Protein AF-A0A8J3A6K4-F1 (afdb_monomer_lite)

pLDDT: mean 92.07, std 13.02, range [46.66, 98.81]

Radius of gyration: 17.55 Å; chains: 1; bounding box: 59×24×45 Å

Structure (mmCIF, N/CA/C/O backbone):
data_AF-A0A8J3A6K4-F1
#
_entry.id   AF-A0A8J3A6K4-F1
#
loop_
_atom_site.group_PDB
_atom_site.id
_atom_site.type_symbol
_atom_site.label_atom_id
_atom_site.label_alt_id
_atom_site.label_comp_id
_atom_site.label_asym_id
_atom_site.label_entity_id
_atom_site.label_seq_id
_atom_site.pdbx_PDB_ins_code
_atom_site.Cartn_x
_atom_site.Cartn_y
_atom_site.Cartn_z
_atom_site.occupancy
_atom_site.B_iso_or_equiv
_atom_site.auth_seq_id
_atom_site.auth_comp_id
_atom_site.auth_asym_id
_atom_site.auth_atom_id
_atom_site.pdbx_PDB_model_num
ATOM 1 N N . MET A 1 1 ? -44.624 -10.733 21.562 1.00 54.31 1 MET A N 1
ATOM 2 C CA . MET A 1 1 ? -43.290 -11.358 21.443 1.00 54.31 1 MET A CA 1
ATOM 3 C C . MET A 1 1 ? -42.517 -10.614 20.367 1.00 54.31 1 MET A C 1
ATOM 5 O O . MET A 1 1 ? -42.714 -10.874 19.190 1.00 54.31 1 MET A O 1
ATOM 9 N N . THR A 1 2 ? -41.733 -9.612 20.751 1.00 56.34 2 THR A N 1
ATOM 10 C CA . THR A 1 2 ? -40.865 -8.846 19.847 1.00 56.34 2 THR A CA 1
ATOM 11 C C . THR A 1 2 ? -39.509 -9.538 19.796 1.00 56.34 2 THR A C 1
ATOM 13 O O . THR A 1 2 ? -38.803 -9.592 20.798 1.00 56.34 2 THR A O 1
ATOM 16 N N . ALA A 1 3 ? -39.175 -10.126 18.647 1.00 47.31 3 ALA A N 1
ATOM 17 C CA . ALA A 1 3 ? -37.874 -10.736 18.416 1.00 47.31 3 ALA A CA 1
ATOM 18 C C . ALA A 1 3 ? -36.804 -9.636 18.353 1.00 47.31 3 ALA A C 1
ATOM 20 O O . ALA A 1 3 ? -36.775 -8.828 17.426 1.00 47.31 3 ALA A O 1
ATOM 21 N N . THR A 1 4 ? -35.939 -9.589 19.360 1.00 53.12 4 THR A N 1
ATOM 22 C CA . THR A 1 4 ? -34.727 -8.772 19.376 1.00 53.12 4 THR A CA 1
ATOM 23 C C . THR A 1 4 ? -33.753 -9.349 18.351 1.00 53.12 4 THR A C 1
ATOM 25 O O . THR A 1 4 ? -33.130 -10.381 18.588 1.00 53.12 4 THR A O 1
ATOM 28 N N . ALA A 1 5 ? -33.641 -8.709 17.187 1.00 54.50 5 ALA A N 1
ATOM 29 C CA . ALA A 1 5 ? -32.621 -9.042 16.202 1.00 54.50 5 ALA A CA 1
ATOM 30 C C . ALA A 1 5 ? -31.237 -8.713 16.784 1.00 54.50 5 ALA A C 1
ATOM 32 O O . ALA A 1 5 ? -30.857 -7.551 16.921 1.00 54.50 5 ALA A O 1
ATOM 33 N N . THR A 1 6 ? -30.486 -9.743 17.157 1.00 51.28 6 THR A N 1
ATOM 34 C CA . THR A 1 6 ? -29.086 -9.650 17.565 1.00 51.28 6 THR A CA 1
ATOM 35 C C . THR A 1 6 ? -28.224 -9.368 16.336 1.00 51.28 6 THR A C 1
ATOM 37 O O . THR A 1 6 ? -27.793 -10.276 15.630 1.00 51.28 6 THR A O 1
ATOM 40 N N . SER A 1 7 ? -27.955 -8.092 16.054 1.00 53.19 7 SER A N 1
ATOM 41 C CA . SER A 1 7 ? -26.902 -7.710 15.109 1.00 53.19 7 SER A CA 1
ATOM 42 C C . SER A 1 7 ? -25.567 -8.243 15.632 1.00 53.19 7 SER A C 1
ATOM 44 O O . SER A 1 7 ? -25.134 -7.827 16.706 1.00 53.19 7 SER A O 1
ATOM 46 N N . THR A 1 8 ? -24.933 -9.180 14.923 1.00 56.41 8 THR A N 1
ATOM 47 C CA . THR A 1 8 ? -23.683 -9.818 15.359 1.00 56.41 8 THR A CA 1
ATOM 48 C C . THR A 1 8 ? -22.586 -8.753 15.510 1.00 56.41 8 THR A C 1
ATOM 50 O O . THR A 1 8 ? -22.145 -8.207 14.496 1.00 56.41 8 THR A O 1
ATOM 53 N N . PRO A 1 9 ? -22.104 -8.444 16.728 1.00 56.31 9 PRO A N 1
ATOM 54 C CA . PRO A 1 9 ? -21.207 -7.307 16.953 1.00 56.31 9 PRO A CA 1
ATOM 55 C C . PRO A 1 9 ? -19.799 -7.430 16.335 1.00 56.31 9 PRO A C 1
ATOM 57 O O . PRO A 1 9 ? -18.999 -6.526 16.510 1.00 56.31 9 PRO A O 1
ATOM 60 N N . GLY A 1 10 ? -19.469 -8.509 15.608 1.00 73.62 10 GLY A N 1
ATOM 61 C CA . GLY A 1 10 ? -18.098 -8.814 15.159 1.00 73.62 10 GLY A CA 1
ATOM 62 C C . GLY A 1 10 ? -17.811 -8.680 13.656 1.00 73.62 10 GLY A C 1
ATOM 63 O O . GLY A 1 10 ? -16.690 -8.956 13.225 1.00 73.62 10 GLY A O 1
ATOM 64 N N . GLY A 1 11 ? -18.789 -8.291 12.831 1.00 86.50 11 GLY A N 1
ATOM 65 C CA . GLY A 1 11 ? -18.607 -8.238 11.371 1.00 86.50 11 GLY A CA 1
ATOM 66 C C . GLY A 1 11 ? -17.609 -7.165 10.925 1.00 86.50 11 GLY A C 1
ATOM 67 O O . GLY A 1 11 ? -16.690 -7.447 10.156 1.00 86.50 11 GLY A O 1
ATOM 68 N N . LEU A 1 12 ? -17.747 -5.948 11.461 1.00 88.62 12 LEU A N 1
ATOM 69 C CA . LEU A 1 12 ? -16.870 -4.815 11.147 1.00 88.62 12 LEU A CA 1
ATOM 70 C C . LEU A 1 12 ? -15.421 -5.071 11.581 1.00 88.62 12 LEU A C 1
ATOM 72 O O . LEU A 1 12 ? -14.489 -4.751 10.851 1.00 88.62 12 LEU A O 1
ATOM 76 N N . ASP A 1 13 ? -15.231 -5.681 12.747 1.00 89.50 13 ASP A N 1
ATOM 77 C CA . ASP A 1 13 ? -13.901 -5.978 13.282 1.00 89.50 13 ASP A CA 1
ATOM 78 C C . ASP A 1 13 ? -13.201 -7.078 12.500 1.00 89.50 13 ASP A C 1
ATOM 80 O O . ASP A 1 13 ? -12.006 -6.988 12.220 1.00 89.50 13 ASP A O 1
ATOM 84 N N . THR A 1 14 ? -13.963 -8.092 12.090 1.00 90.75 14 THR A N 1
ATOM 85 C CA . THR A 1 14 ? -13.470 -9.131 11.188 1.00 90.75 14 THR A CA 1
ATOM 86 C C . THR A 1 14 ? -13.059 -8.519 9.852 1.00 90.75 14 THR A C 1
ATOM 88 O O . THR A 1 14 ? -11.942 -8.756 9.396 1.00 90.75 14 THR A O 1
ATOM 91 N N . ALA A 1 15 ? -13.912 -7.675 9.261 1.00 92.31 15 ALA A N 1
ATOM 92 C CA . ALA A 1 15 ? -13.613 -6.985 8.009 1.00 92.31 15 ALA A CA 1
ATOM 93 C C . ALA A 1 15 ? -12.357 -6.109 8.124 1.00 92.31 15 ALA A C 1
ATOM 95 O O . ALA A 1 15 ? -11.473 -6.190 7.275 1.00 92.31 15 ALA A O 1
ATOM 96 N N . LEU A 1 16 ? -12.236 -5.327 9.201 1.00 92.56 16 LEU A N 1
ATOM 97 C CA . LEU A 1 16 ? -11.075 -4.480 9.461 1.00 92.56 16 LEU A CA 1
ATOM 98 C C . LEU A 1 16 ? -9.791 -5.301 9.628 1.00 92.56 16 LEU A C 1
ATOM 100 O O . LEU A 1 16 ? -8.758 -4.933 9.074 1.00 92.56 16 LEU A O 1
ATOM 104 N N . ARG A 1 17 ? -9.855 -6.423 10.355 1.00 92.00 17 ARG A N 1
ATOM 105 C CA . ARG A 1 17 ? -8.708 -7.315 10.575 1.00 92.00 17 ARG A CA 1
ATOM 106 C C . ARG A 1 17 ? -8.271 -8.020 9.297 1.00 92.00 17 ARG A C 1
ATOM 108 O O . ARG A 1 17 ? -7.079 -8.198 9.080 1.00 92.00 17 ARG A O 1
ATOM 115 N N . VAL A 1 18 ? -9.215 -8.438 8.460 1.00 94.38 18 VAL A N 1
ATOM 116 C CA . VAL A 1 18 ? -8.899 -9.037 7.159 1.00 94.38 18 VAL A CA 1
ATOM 117 C C . VAL A 1 18 ? -8.283 -7.980 6.245 1.00 94.38 18 VAL A C 1
ATOM 119 O O . VAL A 1 18 ? -7.182 -8.184 5.740 1.00 94.38 18 VAL A O 1
ATOM 122 N N . ALA A 1 19 ? -8.935 -6.824 6.094 1.00 94.06 19 ALA A N 1
ATOM 123 C CA . ALA A 1 19 ? -8.452 -5.738 5.244 1.00 94.06 19 ALA A CA 1
ATOM 124 C C . ALA A 1 19 ? -7.041 -5.276 5.635 1.00 94.06 19 ALA A C 1
ATOM 126 O O . ALA A 1 19 ? -6.201 -5.078 4.758 1.00 94.06 19 ALA A O 1
ATOM 127 N N . SER A 1 20 ? -6.753 -5.177 6.938 1.00 94.69 20 SER A N 1
ATOM 128 C CA . SER A 1 20 ? -5.452 -4.714 7.421 1.00 94.69 20 SER A CA 1
ATOM 129 C C . SER A 1 20 ? -4.290 -5.640 7.068 1.00 94.69 20 SER A C 1
ATOM 131 O O . SER A 1 20 ? -3.178 -5.152 6.896 1.00 94.69 20 SER A O 1
ATOM 133 N N . TRP A 1 21 ? -4.532 -6.944 6.898 1.00 97.75 21 TRP A N 1
ATOM 134 C CA . TRP A 1 21 ? -3.516 -7.896 6.441 1.00 97.75 21 TRP A CA 1
ATOM 135 C C . TRP A 1 21 ? -3.458 -8.049 4.921 1.00 97.75 21 TRP A C 1
ATOM 137 O O . TRP A 1 21 ? -2.394 -8.357 4.386 1.00 97.75 21 TRP A O 1
ATOM 147 N N . LEU A 1 22 ? -4.553 -7.792 4.201 1.00 98.25 22 LEU A N 1
ATOM 148 C CA . LEU A 1 22 ? -4.551 -7.873 2.738 1.00 98.25 22 LEU A CA 1
ATOM 149 C C . LEU A 1 22 ? -3.647 -6.818 2.087 1.00 98.25 22 LEU A C 1
ATOM 151 O O . LEU A 1 22 ? -2.997 -7.120 1.090 1.00 98.25 22 LEU A O 1
ATOM 155 N N . VAL A 1 23 ? -3.554 -5.611 2.653 1.00 98.38 23 VAL A N 1
ATOM 156 C CA . VAL A 1 23 ? -2.676 -4.550 2.127 1.00 98.38 23 VAL A CA 1
ATOM 157 C C . VAL A 1 23 ? -1.187 -4.942 2.152 1.00 98.38 23 VAL A C 1
ATOM 159 O O . VAL A 1 23 ? -0.586 -4.966 1.076 1.00 98.38 23 VAL A O 1
ATOM 162 N N . PRO A 1 24 ? -0.561 -5.292 3.298 1.00 98.56 24 PRO A N 1
ATOM 163 C CA . PRO A 1 24 ? 0.853 -5.676 3.320 1.00 98.56 24 PRO A CA 1
ATOM 164 C C . PRO A 1 24 ? 1.136 -6.933 2.488 1.00 98.56 24 PRO A C 1
ATOM 166 O O . PRO A 1 24 ? 2.163 -7.000 1.813 1.00 98.56 24 PRO A O 1
ATOM 169 N N . LEU A 1 25 ? 0.220 -7.909 2.478 1.00 98.69 25 LEU A N 1
ATOM 170 C CA . LEU A 1 25 ? 0.357 -9.102 1.636 1.00 98.69 25 LEU A CA 1
ATOM 171 C C . LEU A 1 25 ? 0.317 -8.757 0.144 1.00 98.69 25 LEU A C 1
ATOM 173 O O . LEU A 1 25 ? 1.103 -9.298 -0.630 1.00 98.69 25 LEU A O 1
ATOM 177 N N . GLY A 1 26 ? -0.549 -7.829 -0.260 1.00 98.62 26 GLY A N 1
ATOM 178 C CA . GLY A 1 26 ? -0.602 -7.336 -1.631 1.00 98.62 26 GLY A CA 1
ATOM 179 C C . GLY A 1 26 ? 0.670 -6.591 -2.044 1.00 98.62 26 GLY A C 1
ATOM 180 O O . GLY A 1 26 ? 1.184 -6.831 -3.135 1.00 98.62 26 GLY A O 1
ATOM 181 N N .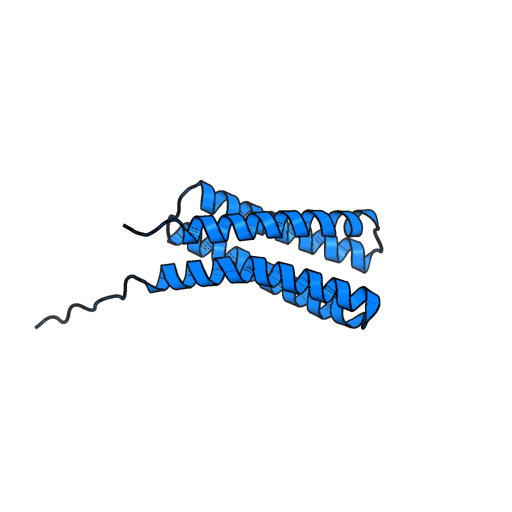 ILE A 1 27 ? 1.239 -5.761 -1.160 1.00 98.69 27 ILE A N 1
ATOM 182 C CA . ILE A 1 27 ? 2.530 -5.092 -1.407 1.00 98.69 27 ILE A CA 1
ATOM 183 C C . ILE A 1 27 ? 3.656 -6.126 -1.566 1.00 98.69 27 ILE A C 1
ATOM 185 O O . ILE A 1 27 ? 4.482 -6.011 -2.472 1.00 98.69 27 ILE A O 1
ATOM 189 N N . LEU A 1 28 ? 3.681 -7.165 -0.725 1.00 98.50 28 LEU A N 1
ATOM 190 C CA . LEU A 1 28 ? 4.665 -8.243 -0.832 1.00 98.50 28 LEU A CA 1
ATOM 191 C C . LEU A 1 28 ? 4.522 -9.014 -2.152 1.00 98.50 28 LEU A C 1
ATOM 193 O O . LEU A 1 28 ? 5.519 -9.281 -2.824 1.00 98.50 28 LEU A O 1
ATOM 197 N N . LEU A 1 29 ? 3.286 -9.323 -2.554 1.00 98.62 29 LEU A N 1
ATOM 198 C CA . LEU A 1 29 ? 3.000 -9.957 -3.839 1.00 98.62 29 LEU A CA 1
ATOM 199 C C . LEU A 1 29 ? 3.489 -9.091 -5.006 1.00 98.62 29 LEU A C 1
ATOM 201 O O . LEU A 1 29 ? 4.116 -9.606 -5.926 1.00 98.62 29 LEU A O 1
ATOM 205 N N . GLN A 1 30 ? 3.274 -7.774 -4.957 1.00 98.31 30 GLN A N 1
ATOM 206 C CA . GLN A 1 30 ? 3.807 -6.855 -5.964 1.00 98.31 30 GLN A CA 1
ATOM 207 C C . GLN A 1 30 ? 5.334 -6.909 -6.049 1.00 98.31 30 GLN A C 1
ATOM 209 O O . GLN A 1 30 ? 5.866 -6.930 -7.159 1.00 98.31 30 GLN A O 1
ATOM 214 N N . ALA A 1 31 ? 6.039 -6.943 -4.916 1.00 97.88 31 ALA A N 1
ATOM 215 C CA . ALA A 1 31 ? 7.497 -7.050 -4.902 1.00 97.88 31 ALA A CA 1
ATOM 216 C C . ALA A 1 31 ? 7.975 -8.370 -5.532 1.00 97.88 31 ALA A C 1
ATOM 218 O O . ALA A 1 31 ? 8.899 -8.362 -6.345 1.00 97.88 31 ALA A O 1
ATOM 219 N N . ALA A 1 32 ? 7.304 -9.486 -5.225 1.00 98.31 32 ALA A N 1
ATOM 220 C CA . ALA A 1 32 ? 7.592 -10.781 -5.837 1.00 98.31 32 ALA A CA 1
ATOM 221 C C . ALA A 1 32 ? 7.353 -10.765 -7.356 1.00 98.31 32 ALA A C 1
ATOM 223 O O . ALA A 1 32 ? 8.221 -11.196 -8.112 1.00 98.31 32 ALA A O 1
ATOM 224 N N . LEU A 1 33 ? 6.224 -10.209 -7.809 1.00 98.31 33 LEU A N 1
ATOM 225 C CA . LEU A 1 33 ? 5.898 -10.077 -9.232 1.00 98.31 33 LEU A CA 1
ATOM 226 C C . LEU A 1 33 ? 6.902 -9.193 -9.974 1.00 98.31 33 LEU A C 1
ATOM 228 O O . LEU A 1 33 ? 7.310 -9.545 -11.072 1.00 98.31 33 LEU A O 1
ATOM 232 N N . ALA A 1 34 ? 7.333 -8.077 -9.380 1.00 96.50 34 ALA A N 1
ATOM 233 C CA . ALA A 1 34 ? 8.353 -7.216 -9.976 1.00 96.50 34 ALA A CA 1
ATOM 234 C C . ALA A 1 34 ? 9.703 -7.937 -10.087 1.00 96.50 34 ALA A C 1
ATOM 236 O O . ALA A 1 34 ? 10.347 -7.873 -11.130 1.00 96.50 34 ALA A O 1
ATOM 237 N N . GLY A 1 35 ? 10.110 -8.667 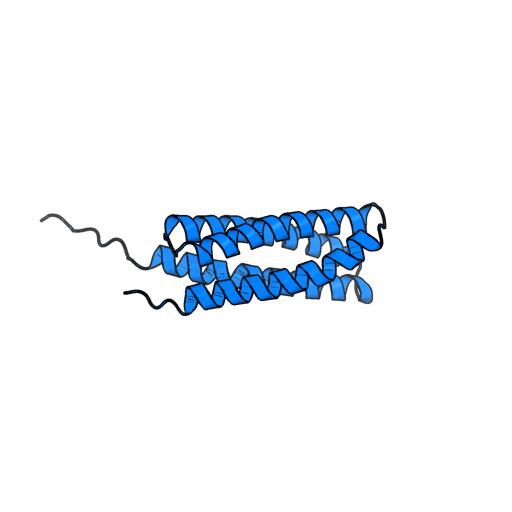-9.042 1.00 96.56 35 GLY A N 1
ATOM 238 C CA . GLY A 1 35 ? 11.312 -9.499 -9.082 1.00 96.56 35 GLY A CA 1
ATOM 239 C C . GLY A 1 35 ? 11.235 -10.556 -10.184 1.00 96.56 35 GLY A C 1
ATOM 240 O O . GLY A 1 35 ? 12.141 -10.664 -11.001 1.00 96.56 35 GLY A O 1
ATOM 241 N N . GLN A 1 36 ? 10.123 -11.286 -10.273 1.00 97.94 36 GLN A N 1
ATOM 242 C CA . GLN A 1 36 ? 9.908 -12.259 -11.346 1.00 97.94 36 GLN A CA 1
ATOM 243 C C . GLN A 1 36 ? 9.867 -11.603 -12.730 1.00 97.94 36 GLN A C 1
ATOM 245 O O . GLN A 1 36 ? 10.406 -12.167 -13.678 1.00 97.94 36 GLN A O 1
ATOM 250 N N . ALA A 1 37 ? 9.299 -10.403 -12.858 1.00 95.75 37 ALA A N 1
ATOM 251 C CA . ALA A 1 37 ? 9.236 -9.693 -14.130 1.00 95.75 37 ALA A CA 1
ATOM 252 C C . ALA A 1 37 ? 10.618 -9.325 -14.687 1.00 95.75 37 ALA A C 1
ATOM 254 O O . ALA A 1 37 ? 10.808 -9.279 -15.899 1.00 95.75 37 ALA A O 1
ATOM 255 N N . LEU A 1 38 ? 11.591 -9.089 -13.803 1.00 94.50 38 LEU A N 1
ATOM 256 C CA . LEU A 1 38 ? 12.964 -8.761 -14.184 1.00 94.50 38 LEU A CA 1
ATOM 257 C C . LEU A 1 38 ? 13.761 -9.968 -14.694 1.00 94.50 38 LEU A C 1
ATOM 259 O O . LEU A 1 38 ? 14.668 -9.785 -15.501 1.00 94.50 38 LEU A O 1
ATOM 263 N N . PHE A 1 39 ? 13.456 -11.178 -14.216 1.00 96.62 39 PHE A N 1
ATOM 264 C CA . PHE A 1 39 ? 14.304 -12.357 -14.445 1.00 96.62 39 PHE A CA 1
ATOM 265 C C . PHE A 1 39 ? 13.613 -13.519 -15.166 1.00 96.62 39 PHE A C 1
ATOM 267 O O . PHE A 1 39 ? 14.301 -14.417 -15.643 1.00 96.62 39 PHE A O 1
ATOM 274 N N . VAL A 1 40 ? 12.280 -13.534 -15.226 1.00 96.56 40 VAL A N 1
ATOM 275 C CA . VAL A 1 40 ? 11.493 -14.655 -15.759 1.00 96.56 40 VAL A CA 1
ATOM 276 C C . VAL A 1 40 ? 10.639 -14.210 -16.942 1.00 96.56 40 VAL A C 1
ATOM 278 O O . VAL A 1 40 ? 10.836 -14.705 -18.047 1.00 96.56 40 VAL A O 1
ATOM 281 N N . ASP A 1 41 ? 9.708 -13.278 -16.727 1.00 95.25 41 ASP A N 1
ATOM 282 C CA . ASP A 1 41 ? 8.772 -12.824 -17.763 1.00 95.25 41 ASP A CA 1
ATOM 283 C C . ASP A 1 41 ? 8.383 -11.353 -17.570 1.00 95.25 41 ASP A C 1
ATOM 285 O O . ASP A 1 41 ? 7.628 -11.009 -16.660 1.00 95.25 41 ASP A O 1
ATOM 289 N N . GLY A 1 42 ? 8.835 -10.487 -18.481 1.00 93.44 42 GLY A N 1
ATOM 290 C CA . GLY A 1 42 ? 8.526 -9.056 -18.462 1.00 93.44 42 GLY A CA 1
ATOM 291 C C . GLY A 1 42 ? 7.026 -8.731 -18.509 1.00 93.44 42 GLY A C 1
ATOM 292 O O . GLY A 1 42 ? 6.623 -7.666 -18.035 1.00 93.44 42 GLY A O 1
ATOM 293 N N . GLY A 1 43 ? 6.176 -9.643 -18.998 1.00 93.56 43 GLY A N 1
ATOM 294 C CA . GLY A 1 43 ? 4.717 -9.501 -18.970 1.00 93.56 43 GLY A CA 1
ATOM 295 C C . GLY A 1 43 ? 4.139 -9.376 -17.554 1.00 93.56 43 GLY A C 1
ATOM 296 O O . GLY A 1 43 ? 3.101 -8.734 -17.355 1.00 93.56 43 GLY A O 1
ATOM 297 N N . LEU A 1 44 ? 4.846 -9.886 -16.539 1.00 96.62 44 LEU A N 1
ATOM 298 C CA . LEU A 1 44 ? 4.442 -9.801 -15.134 1.00 96.62 44 LEU A CA 1
ATOM 299 C C . LEU A 1 44 ? 4.434 -8.365 -14.588 1.00 96.62 44 LEU A C 1
ATOM 301 O O . LEU A 1 44 ? 3.758 -8.115 -13.589 1.00 96.62 44 LEU A O 1
ATOM 305 N N . PHE A 1 45 ? 5.077 -7.394 -15.253 1.00 95.19 45 PHE A N 1
ATOM 306 C CA . PHE A 1 45 ? 4.928 -5.975 -14.899 1.00 95.19 45 PHE A CA 1
ATOM 307 C C . PHE A 1 45 ? 3.485 -5.478 -15.058 1.00 95.19 45 PHE A C 1
ATOM 309 O O . PHE A 1 45 ? 3.025 -4.660 -14.257 1.00 95.19 45 PHE A O 1
ATOM 316 N N . GLY A 1 46 ? 2.744 -6.002 -16.040 1.00 95.56 46 GLY A N 1
ATOM 317 C CA . GLY A 1 46 ? 1.324 -5.692 -16.209 1.00 95.56 46 GLY A CA 1
ATOM 318 C C . GLY A 1 46 ? 0.492 -6.185 -15.024 1.00 95.56 46 GLY A C 1
ATOM 319 O O . GLY A 1 46 ? -0.298 -5.426 -14.458 1.00 95.56 46 GLY A O 1
ATOM 320 N N . LEU A 1 47 ? 0.726 -7.429 -14.590 1.00 97.62 47 LEU A N 1
ATOM 321 C CA . LEU A 1 47 ? 0.061 -8.003 -13.419 1.00 97.62 47 LEU A CA 1
ATOM 322 C C . LEU A 1 47 ? 0.463 -7.279 -12.126 1.00 97.62 47 LEU A C 1
ATOM 324 O O . LEU A 1 47 ? -0.409 -6.939 -11.331 1.00 97.62 47 LEU A O 1
ATOM 328 N N . HIS A 1 48 ? 1.752 -6.976 -11.943 1.00 97.69 48 HIS A N 1
ATOM 329 C CA . HIS A 1 48 ? 2.256 -6.151 -10.841 1.00 97.69 48 HIS A CA 1
ATOM 330 C C . HIS A 1 48 ? 1.500 -4.815 -10.751 1.00 97.69 48 HIS A C 1
ATOM 332 O O . HIS A 1 48 ? 1.028 -4.440 -9.676 1.00 97.69 48 HIS A O 1
ATOM 338 N N . GLY A 1 49 ? 1.333 -4.123 -11.884 1.00 97.00 49 GLY A N 1
ATOM 339 C CA . GLY A 1 49 ? 0.574 -2.877 -11.960 1.00 97.00 49 GLY A CA 1
ATOM 340 C C . GLY A 1 49 ? -0.898 -3.063 -11.586 1.00 97.00 49 GLY A C 1
ATOM 341 O O . GLY A 1 49 ? -1.424 -2.298 -10.777 1.00 97.00 49 GLY A O 1
ATOM 342 N N . GLY A 1 50 ? -1.559 -4.097 -12.118 1.00 97.81 50 GLY A N 1
ATOM 343 C CA . GLY A 1 50 ? -2.953 -4.422 -11.795 1.00 97.81 50 GLY A CA 1
ATOM 344 C C . GLY A 1 50 ? -3.172 -4.707 -10.305 1.00 97.81 50 GLY A C 1
ATOM 345 O O . GLY A 1 50 ? -4.061 -4.117 -9.687 1.00 97.81 50 GLY A O 1
ATOM 346 N N . VAL A 1 51 ? -2.309 -5.532 -9.701 1.00 98.25 51 VAL A N 1
ATOM 347 C CA . VAL A 1 51 ? -2.320 -5.797 -8.252 1.00 98.25 51 VAL A CA 1
ATOM 348 C C . VAL A 1 51 ? -2.119 -4.498 -7.468 1.00 98.25 51 VAL A C 1
ATOM 350 O O . VAL A 1 51 ? -2.845 -4.265 -6.507 1.00 98.25 51 VAL A O 1
ATOM 353 N N . GLY A 1 52 ? -1.227 -3.608 -7.915 1.00 98.12 52 GLY A N 1
ATOM 354 C CA . GLY A 1 52 ? -1.014 -2.297 -7.292 1.00 98.12 52 GLY A CA 1
ATOM 355 C C . GLY A 1 52 ? -2.268 -1.428 -7.188 1.00 98.12 52 GLY A C 1
ATOM 356 O O . GLY A 1 52 ? -2.519 -0.838 -6.137 1.00 98.12 52 GLY A O 1
ATOM 357 N N . HIS A 1 53 ? -3.110 -1.404 -8.225 1.00 98.44 53 HIS A N 1
ATOM 358 C CA . HIS A 1 53 ? -4.385 -0.676 -8.172 1.00 98.44 53 HIS A CA 1
ATOM 359 C C . HIS A 1 53 ? -5.365 -1.339 -7.198 1.00 98.44 53 HIS A C 1
ATOM 361 O O . HIS A 1 53 ? -6.064 -0.646 -6.457 1.00 98.44 53 HIS A O 1
ATOM 367 N N . GLY A 1 54 ? -5.380 -2.675 -7.152 1.00 98.44 54 GLY A N 1
ATOM 368 C CA . GLY A 1 54 ? -6.159 -3.431 -6.172 1.00 98.44 54 GLY A CA 1
ATOM 369 C C . GLY A 1 54 ? -5.742 -3.120 -4.733 1.00 98.44 54 GLY A C 1
ATOM 370 O O . GLY A 1 54 ? -6.594 -2.848 -3.891 1.00 98.44 54 GLY A O 1
ATOM 371 N N . VAL A 1 55 ? -4.436 -3.079 -4.457 1.00 98.62 55 VAL A N 1
ATOM 372 C CA . VAL A 1 55 ? -3.881 -2.738 -3.138 1.00 98.62 55 VAL A CA 1
ATOM 373 C C . VAL A 1 55 ? -4.213 -1.303 -2.739 1.00 98.62 55 VAL A C 1
ATOM 375 O O . VAL A 1 55 ? -4.605 -1.071 -1.596 1.00 98.62 55 VAL A O 1
ATOM 378 N N . LEU A 1 56 ? -4.134 -0.346 -3.669 1.00 98.69 56 LEU A N 1
ATOM 379 C CA . LEU A 1 56 ? -4.587 1.024 -3.423 1.00 98.69 56 LEU A CA 1
ATOM 380 C C . LEU A 1 56 ? -6.078 1.062 -3.051 1.00 98.69 56 LEU A C 1
ATOM 382 O O . LEU A 1 56 ? -6.448 1.691 -2.060 1.00 98.69 56 LEU A O 1
ATOM 386 N N . GLY A 1 57 ? -6.929 0.348 -3.794 1.00 98.56 57 GLY A N 1
ATOM 387 C CA . GLY A 1 57 ? -8.354 0.228 -3.479 1.00 98.56 57 GLY A CA 1
ATOM 388 C C . GLY A 1 57 ? -8.603 -0.374 -2.092 1.00 98.56 57 GLY A C 1
ATOM 389 O O . GLY A 1 57 ? -9.385 0.168 -1.310 1.00 98.56 57 GLY A O 1
ATOM 390 N N . LEU A 1 58 ? -7.885 -1.445 -1.743 1.00 98.38 58 LEU A N 1
ATOM 391 C CA . LEU A 1 58 ? -7.948 -2.067 -0.417 1.00 98.38 58 LEU A CA 1
ATOM 392 C C . LEU A 1 58 ? -7.513 -1.109 0.697 1.00 98.38 58 LEU A C 1
ATOM 394 O O . LEU A 1 58 ? -8.161 -1.070 1.740 1.00 98.38 58 LEU A O 1
ATOM 398 N N . ALA A 1 59 ? -6.473 -0.302 0.480 1.00 98.50 59 ALA A N 1
ATOM 399 C CA . ALA A 1 59 ? -6.029 0.695 1.450 1.00 98.50 59 ALA A CA 1
ATOM 400 C C . ALA A 1 59 ? -7.074 1.802 1.671 1.00 98.50 59 ALA A C 1
ATOM 402 O O . ALA A 1 59 ? -7.290 2.220 2.810 1.00 98.50 59 ALA A O 1
ATOM 403 N N . VAL A 1 60 ? -7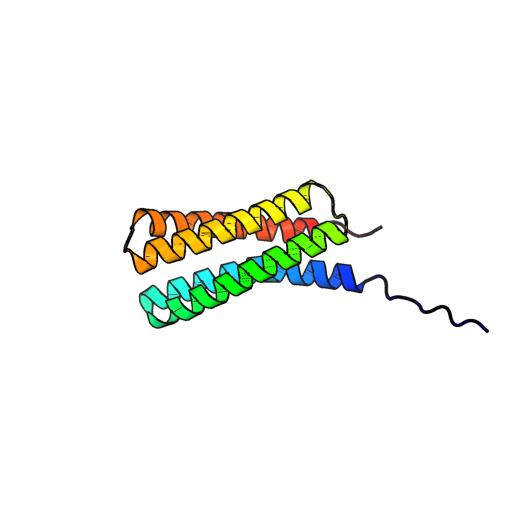.776 2.234 0.616 1.00 98.69 60 VAL A N 1
ATOM 404 C CA . VAL A 1 60 ? -8.901 3.180 0.731 1.00 98.69 60 VAL A CA 1
ATOM 405 C C . VAL A 1 60 ? -10.041 2.568 1.546 1.00 98.69 60 VAL A C 1
ATOM 407 O O . VAL A 1 60 ? -10.549 3.207 2.470 1.00 98.69 60 VAL A O 1
ATOM 410 N N . VAL A 1 61 ? -10.406 1.314 1.264 1.00 98.12 61 VAL A N 1
ATOM 411 C CA . VAL A 1 61 ? -11.421 0.588 2.043 1.00 98.12 61 VAL A CA 1
ATOM 412 C C . VAL A 1 61 ? -10.989 0.460 3.504 1.00 98.12 61 VAL A C 1
ATOM 414 O O . VAL A 1 61 ? -11.770 0.776 4.400 1.00 98.12 61 VAL A O 1
ATOM 417 N N . GLN A 1 62 ? -9.740 0.073 3.768 1.00 97.62 62 GLN A N 1
ATOM 418 C CA . GLN A 1 62 ? -9.192 -0.024 5.120 1.00 97.62 62 GLN A CA 1
ATOM 419 C C . GLN A 1 62 ? -9.259 1.319 5.859 1.00 97.62 62 GLN A C 1
ATOM 421 O O . GLN A 1 62 ? -9.682 1.345 7.013 1.00 97.62 62 GLN A O 1
ATOM 426 N N . ALA A 1 63 ? -8.898 2.433 5.216 1.00 97.94 63 ALA A N 1
ATOM 427 C CA . ALA A 1 63 ? -9.012 3.764 5.810 1.00 97.94 63 ALA A CA 1
ATOM 428 C C . ALA A 1 63 ? -10.470 4.112 6.162 1.00 97.94 63 ALA A C 1
ATOM 430 O O . ALA A 1 63 ? -10.738 4.608 7.259 1.00 97.94 63 ALA A O 1
ATOM 431 N N . GLY A 1 64 ? -11.418 3.771 5.283 1.00 97.75 64 GLY A N 1
ATOM 432 C CA . GLY A 1 64 ? -12.851 3.899 5.549 1.00 97.75 64 GLY A CA 1
ATOM 433 C C . GLY A 1 64 ? -13.307 3.068 6.752 1.00 97.75 64 GLY A C 1
ATOM 434 O O . GLY A 1 64 ? -13.991 3.583 7.634 1.00 97.75 64 GLY A O 1
ATOM 435 N N . LEU A 1 65 ? -12.872 1.808 6.847 1.00 95.94 65 LEU A N 1
ATOM 436 C CA . LEU A 1 65 ? -13.188 0.933 7.982 1.00 95.94 65 LEU A CA 1
ATOM 437 C C . LEU A 1 65 ? -12.598 1.465 9.296 1.00 95.94 65 LEU A C 1
ATOM 439 O O . LEU A 1 65 ? -13.284 1.467 10.316 1.00 95.94 65 LEU A O 1
ATOM 443 N N . VAL A 1 66 ? -11.359 1.965 9.278 1.00 95.94 66 VAL A N 1
ATOM 444 C CA . VAL A 1 66 ? -10.709 2.600 10.438 1.00 95.94 66 VAL A CA 1
ATOM 445 C C . VAL A 1 66 ? -11.496 3.824 10.917 1.00 95.94 66 VAL A C 1
ATOM 447 O O . VAL A 1 66 ? -11.683 3.997 12.127 1.00 95.94 66 VAL A O 1
ATOM 450 N N . LEU A 1 67 ? -11.984 4.646 9.983 1.00 96.62 67 LEU A N 1
ATOM 451 C CA . LEU A 1 67 ? -12.804 5.822 10.270 1.00 96.62 67 LEU A CA 1
ATOM 452 C C . LEU A 1 67 ? -14.162 5.433 10.871 1.00 96.62 67 LEU A C 1
ATOM 454 O O . LEU A 1 67 ? -14.519 5.929 11.940 1.00 96.62 67 LEU A O 1
ATOM 458 N N . VAL A 1 68 ? -14.891 4.514 10.228 1.00 95.94 68 VAL A N 1
ATOM 459 C CA . VAL A 1 68 ? -16.207 4.035 10.690 1.00 95.94 68 VAL A CA 1
ATOM 460 C C . VAL A 1 68 ? -16.097 3.372 12.062 1.00 95.94 68 VAL A C 1
ATOM 462 O O . VAL A 1 68 ? -16.908 3.644 12.946 1.00 95.94 68 VAL A O 1
ATOM 465 N N . ARG A 1 69 ? -15.056 2.559 12.283 1.00 92.44 69 ARG A N 1
ATOM 466 C CA . ARG A 1 69 ? -14.800 1.909 13.576 1.00 92.44 69 ARG A CA 1
ATOM 467 C C . ARG A 1 69 ? -14.354 2.887 14.667 1.00 92.44 69 ARG A C 1
ATOM 469 O O . ARG A 1 69 ? -14.368 2.518 15.842 1.00 92.44 69 ARG A O 1
ATOM 476 N N . ARG A 1 70 ? -13.958 4.111 14.295 1.00 92.69 70 ARG A N 1
ATOM 477 C CA . ARG A 1 70 ? -13.366 5.125 15.181 1.00 92.69 70 ARG A CA 1
ATOM 478 C C . ARG A 1 70 ? -12.153 4.583 15.943 1.00 92.69 70 ARG A C 1
ATOM 480 O O . ARG A 1 70 ? -12.017 4.796 17.143 1.00 92.69 70 ARG A O 1
ATOM 487 N N . ALA A 1 71 ? -11.245 3.891 15.248 1.00 89.06 71 ALA A N 1
ATOM 488 C CA . ALA A 1 71 ? -10.120 3.186 15.881 1.00 89.06 71 ALA A CA 1
ATOM 489 C C . ALA A 1 71 ? -9.063 4.110 16.540 1.00 89.06 71 ALA A C 1
ATOM 491 O O . ALA A 1 71 ? -8.130 3.623 17.182 1.00 89.06 71 ALA A O 1
ATOM 492 N N . GLY A 1 72 ? -9.209 5.433 16.411 1.00 93.31 72 GLY A N 1
ATOM 493 C CA . GLY A 1 72 ? -8.346 6.461 16.996 1.00 93.31 72 GLY A CA 1
ATOM 494 C C . GLY A 1 72 ? -7.551 7.241 15.947 1.00 93.31 72 GLY A C 1
ATOM 495 O O . GLY A 1 72 ? -7.429 6.820 14.797 1.00 93.31 72 GLY A O 1
ATOM 496 N N . ALA A 1 73 ? -6.985 8.379 16.358 1.00 96.12 73 ALA A N 1
ATOM 497 C CA . ALA A 1 73 ? -6.262 9.281 15.458 1.00 96.12 73 ALA A CA 1
ATOM 498 C C . ALA A 1 73 ? -5.011 8.636 14.839 1.00 96.12 73 ALA A C 1
ATOM 500 O O . ALA A 1 73 ? -4.757 8.820 13.655 1.00 96.12 73 ALA A O 1
ATOM 501 N N . LEU A 1 74 ? -4.259 7.841 15.611 1.00 96.31 74 LEU A N 1
ATOM 502 C CA . LEU A 1 74 ? -3.040 7.194 15.118 1.00 96.31 74 LEU A CA 1
ATOM 503 C C . LEU A 1 74 ? -3.323 6.145 14.018 1.00 96.31 74 LEU A C 1
ATOM 505 O O . LEU A 1 74 ? -2.744 6.283 12.942 1.00 96.31 74 LEU A O 1
ATOM 509 N N . PRO A 1 75 ? -4.215 5.143 14.203 1.00 96.31 75 PRO A N 1
ATOM 510 C CA . PRO A 1 75 ? -4.568 4.224 13.117 1.00 96.31 75 PRO A CA 1
ATOM 511 C C . PRO A 1 75 ? -5.120 4.927 11.876 1.00 96.31 75 PRO A C 1
ATOM 513 O O . PRO A 1 75 ? -4.785 4.540 10.760 1.00 96.31 75 PRO A O 1
ATOM 516 N N . LEU A 1 76 ? -5.941 5.967 12.065 1.00 97.62 76 LEU A N 1
ATOM 517 C CA . LEU A 1 76 ? -6.493 6.738 10.953 1.00 97.62 76 LEU A CA 1
ATOM 518 C C . LEU A 1 76 ? -5.395 7.492 10.197 1.00 97.62 76 LEU A C 1
ATOM 520 O O . LEU A 1 76 ? -5.344 7.418 8.974 1.00 97.62 76 LEU A O 1
ATOM 524 N N . GLY A 1 77 ? -4.488 8.157 10.915 1.00 98.12 77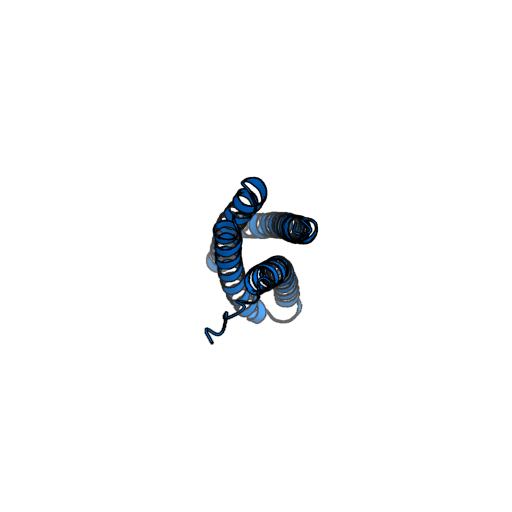 GLY A N 1
ATOM 525 C CA . GLY A 1 77 ? -3.341 8.842 10.325 1.00 98.12 77 GLY A CA 1
ATOM 526 C C . GLY A 1 77 ? -2.460 7.892 9.516 1.00 98.12 77 GLY A C 1
ATOM 527 O O . GLY A 1 77 ? -2.138 8.190 8.370 1.00 98.12 77 GLY A O 1
ATOM 528 N N . LEU A 1 78 ? -2.146 6.710 10.059 1.00 98.19 78 LEU A N 1
ATOM 529 C CA . LEU A 1 78 ? -1.391 5.681 9.337 1.00 98.19 78 LEU A CA 1
ATOM 530 C C . LEU A 1 78 ? -2.129 5.187 8.086 1.00 98.19 78 LEU A C 1
ATOM 532 O O . LEU A 1 78 ? -1.511 5.051 7.034 1.00 98.19 78 LEU A O 1
ATOM 536 N N . ALA A 1 79 ? -3.441 4.952 8.172 1.00 98.25 79 ALA A N 1
ATOM 537 C CA . ALA A 1 79 ? -4.237 4.522 7.025 1.00 98.25 79 ALA A CA 1
ATOM 538 C C . ALA A 1 79 ? -4.255 5.581 5.908 1.00 98.25 79 ALA A C 1
ATOM 540 O O . ALA A 1 79 ? -4.094 5.248 4.737 1.00 98.25 79 ALA A O 1
ATOM 541 N N . VAL A 1 80 ? -4.385 6.863 6.264 1.00 98.56 80 VAL A N 1
ATOM 542 C CA . VAL A 1 80 ? -4.335 7.979 5.306 1.00 98.56 80 VAL A CA 1
ATOM 543 C C . VAL A 1 80 ? -2.949 8.105 4.672 1.00 98.56 80 VAL A C 1
ATOM 545 O O . VAL A 1 80 ? -2.846 8.230 3.453 1.00 98.56 80 VAL A O 1
ATOM 548 N N . VAL A 1 81 ? -1.880 8.017 5.470 1.00 98.69 81 VAL A N 1
ATOM 549 C CA . VAL A 1 81 ? -0.498 8.033 4.964 1.00 98.69 81 VAL A CA 1
ATOM 550 C C . VAL A 1 81 ? -0.255 6.875 3.996 1.00 98.69 81 VAL A C 1
ATOM 552 O O . VAL A 1 81 ? 0.369 7.084 2.959 1.00 98.69 81 VAL A O 1
ATOM 555 N N . LEU A 1 82 ? -0.785 5.681 4.278 1.00 98.69 82 LEU A N 1
ATOM 556 C CA . LEU A 1 82 ? -0.699 4.541 3.363 1.00 98.69 82 LEU A CA 1
ATOM 557 C C . LEU A 1 82 ? -1.403 4.815 2.034 1.00 98.69 82 LEU A C 1
ATOM 559 O O . LEU A 1 82 ? -0.823 4.533 0.992 1.00 98.69 82 LEU A O 1
ATOM 563 N N . VAL A 1 83 ? -2.608 5.392 2.047 1.00 98.81 83 VAL A N 1
ATOM 564 C CA . VAL A 1 83 ? -3.323 5.753 0.810 1.00 98.81 83 VAL A CA 1
ATOM 565 C C . VAL A 1 83 ? -2.511 6.755 -0.011 1.00 98.81 83 VAL A C 1
ATOM 567 O O . VAL A 1 83 ? -2.263 6.518 -1.191 1.00 98.81 83 VAL A O 1
ATOM 570 N N . ILE A 1 84 ? -2.044 7.842 0.608 1.00 98.81 84 ILE A N 1
ATOM 571 C CA . ILE A 1 84 ? -1.236 8.868 -0.072 1.00 98.81 84 ILE A CA 1
ATOM 572 C C . ILE A 1 84 ? 0.054 8.255 -0.626 1.00 98.81 84 ILE A C 1
ATOM 574 O O . ILE A 1 84 ? 0.413 8.478 -1.782 1.00 98.81 84 ILE A O 1
ATOM 578 N N . GLY A 1 85 ? 0.731 7.442 0.181 1.00 98.75 85 GLY A N 1
ATOM 579 C CA . GLY A 1 85 ? 1.945 6.751 -0.217 1.00 98.75 85 GLY A CA 1
ATOM 580 C C . GLY A 1 85 ? 1.721 5.790 -1.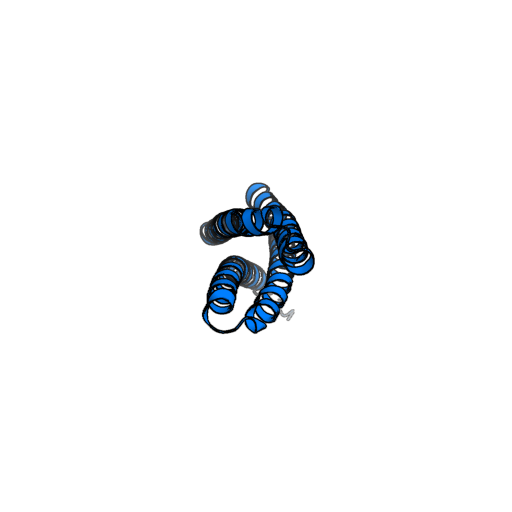381 1.00 98.75 85 GLY A C 1
ATOM 581 O O . GLY A 1 85 ? 2.517 5.788 -2.311 1.00 98.75 85 GLY A O 1
ATOM 582 N N . LEU A 1 86 ? 0.626 5.024 -1.389 1.00 98.69 86 LEU A N 1
ATOM 583 C CA . LEU A 1 86 ? 0.279 4.108 -2.482 1.00 98.69 86 LEU A CA 1
ATOM 584 C C . LEU A 1 86 ? -0.103 4.846 -3.774 1.00 98.69 86 LEU A C 1
ATOM 586 O O . LEU A 1 86 ? 0.213 4.364 -4.864 1.00 98.69 86 LEU A O 1
ATOM 590 N N . VAL A 1 87 ? -0.712 6.033 -3.681 1.00 98.75 87 VAL A N 1
ATOM 591 C CA . VAL A 1 87 ? -0.899 6.923 -4.842 1.00 98.75 87 VAL A CA 1
ATOM 592 C C . VAL A 1 87 ? 0.459 7.362 -5.391 1.00 98.75 87 VAL A C 1
ATOM 594 O O . VAL A 1 87 ? 0.711 7.208 -6.587 1.00 98.75 87 VAL A O 1
ATOM 597 N N . GLY A 1 88 ? 1.358 7.838 -4.523 1.00 98.56 88 GLY A N 1
ATOM 598 C CA . GLY A 1 88 ? 2.726 8.198 -4.905 1.00 98.56 88 GLY A CA 1
ATOM 599 C C . GLY A 1 88 ? 3.477 7.026 -5.537 1.00 98.56 88 GLY A C 1
ATOM 600 O O . GLY A 1 88 ? 4.087 7.173 -6.592 1.00 98.56 88 GLY A O 1
ATOM 601 N N . GLN A 1 89 ? 3.346 5.837 -4.956 1.00 98.25 89 GLN A N 1
ATOM 602 C CA . GLN A 1 89 ? 3.951 4.602 -5.439 1.00 98.25 89 GLN A CA 1
ATOM 603 C C . GLN A 1 89 ? 3.445 4.218 -6.830 1.00 98.25 89 GLN A C 1
ATOM 605 O O . GLN A 1 89 ? 4.240 3.887 -7.710 1.00 98.25 89 GLN A O 1
ATOM 610 N N . THR A 1 90 ? 2.135 4.321 -7.055 1.00 98.12 90 THR A N 1
ATOM 611 C CA . THR A 1 90 ? 1.511 4.076 -8.362 1.00 98.12 90 THR A CA 1
ATOM 612 C C . THR A 1 90 ? 2.012 5.080 -9.400 1.00 98.12 90 THR A C 1
ATOM 614 O O . THR A 1 90 ? 2.390 4.693 -10.505 1.00 98.12 90 THR A O 1
ATOM 617 N N . GLY A 1 91 ? 2.089 6.363 -9.032 1.00 97.81 91 GLY A N 1
ATOM 618 C CA . GLY A 1 91 ? 2.634 7.418 -9.885 1.00 97.81 91 GLY A CA 1
ATOM 619 C C . GLY A 1 91 ? 4.095 7.172 -10.267 1.00 97.81 91 GLY A C 1
ATOM 620 O O . GLY A 1 91 ? 4.426 7.190 -11.451 1.00 97.81 91 GLY A O 1
ATOM 621 N N . LEU A 1 92 ? 4.954 6.870 -9.288 1.00 98.06 92 LEU A N 1
ATOM 622 C CA . LEU A 1 92 ? 6.363 6.534 -9.518 1.00 98.06 92 LEU A CA 1
ATOM 623 C C . LEU A 1 92 ? 6.514 5.311 -10.426 1.00 98.06 92 LEU A C 1
ATOM 625 O O . LEU A 1 92 ? 7.329 5.342 -11.344 1.00 98.06 92 LEU A O 1
ATOM 629 N N . GLY A 1 93 ? 5.695 4.274 -10.220 1.00 96.81 93 GLY A N 1
ATOM 630 C CA . GLY A 1 93 ? 5.694 3.074 -11.057 1.00 96.81 93 GLY A CA 1
ATOM 631 C C . GLY A 1 93 ? 5.343 3.389 -12.512 1.00 96.81 93 GLY A C 1
ATOM 632 O O . GLY A 1 93 ? 6.061 2.985 -13.425 1.00 96.81 93 GLY A O 1
ATOM 633 N N . TYR A 1 94 ? 4.294 4.184 -12.745 1.00 96.62 94 TYR A N 1
ATOM 634 C CA . TYR A 1 94 ? 3.922 4.604 -14.096 1.00 96.62 94 TYR A CA 1
ATOM 635 C C . TYR A 1 94 ? 4.975 5.489 -14.758 1.00 96.62 94 TYR A C 1
ATOM 637 O O . TYR A 1 94 ? 5.308 5.259 -15.921 1.00 96.62 94 TYR A O 1
ATOM 645 N N . VAL A 1 95 ? 5.492 6.494 -14.048 1.00 97.69 95 VAL A N 1
ATOM 646 C CA . VAL A 1 95 ? 6.505 7.407 -14.592 1.00 97.69 95 VAL A CA 1
ATOM 647 C C . VAL A 1 95 ? 7.783 6.638 -14.907 1.00 97.69 95 VAL A C 1
ATOM 649 O O . VAL A 1 95 ? 8.283 6.735 -16.028 1.00 97.69 95 VAL A O 1
ATOM 652 N N . GLY A 1 96 ? 8.277 5.831 -13.968 1.00 95.31 96 GLY A N 1
ATOM 653 C CA . GLY A 1 96 ? 9.480 5.024 -14.147 1.00 95.31 96 GLY A CA 1
ATOM 654 C C . GLY A 1 96 ? 9.358 4.053 -15.319 1.00 95.31 96 GLY A C 1
ATOM 655 O O . GLY A 1 96 ? 10.238 4.014 -16.176 1.00 95.31 96 GLY A O 1
ATOM 656 N N . HIS A 1 97 ? 8.232 3.340 -15.421 1.00 91.38 97 HIS A N 1
ATOM 657 C CA . HIS A 1 97 ? 8.024 2.348 -16.474 1.00 91.38 97 HIS A CA 1
ATOM 658 C C . HIS A 1 97 ? 7.775 2.968 -17.857 1.00 91.38 97 HIS A C 1
ATOM 660 O O . HIS A 1 97 ? 8.373 2.535 -18.836 1.00 91.38 97 HIS A O 1
ATOM 666 N N . ARG A 1 98 ? 6.913 3.991 -17.964 1.00 93.31 98 ARG A N 1
ATOM 667 C CA . ARG A 1 98 ? 6.514 4.551 -19.271 1.00 93.31 98 ARG A CA 1
ATOM 668 C C . ARG A 1 98 ? 7.525 5.519 -19.863 1.00 93.31 98 ARG A C 1
ATOM 670 O O . ARG A 1 98 ? 7.586 5.647 -21.079 1.00 93.31 98 ARG A O 1
ATOM 677 N N . THR A 1 99 ? 8.267 6.236 -19.023 1.00 95.12 99 THR A N 1
ATOM 678 C CA . THR A 1 99 ? 9.230 7.248 -19.491 1.00 95.12 99 THR A CA 1
ATOM 679 C C . THR A 1 99 ? 10.678 6.780 -19.387 1.00 95.12 99 THR A C 1
ATOM 681 O O . THR A 1 99 ? 11.574 7.481 -19.845 1.00 95.12 99 THR A O 1
ATOM 684 N N . GLY A 1 100 ? 10.929 5.617 -18.774 1.00 93.94 100 GLY A N 1
ATOM 685 C CA . GLY A 1 100 ? 12.284 5.141 -18.494 1.00 93.94 100 GLY A CA 1
ATOM 686 C C . GLY A 1 100 ? 13.020 5.986 -17.447 1.00 93.94 100 GLY A C 1
ATOM 687 O O . GLY A 1 100 ? 14.246 5.941 -17.370 1.00 93.94 100 GLY A O 1
ATOM 688 N N . ASN A 1 101 ? 12.303 6.784 -16.646 1.00 97.06 101 ASN A N 1
ATOM 689 C CA . ASN A 1 101 ? 12.912 7.649 -15.641 1.00 97.06 101 ASN A CA 1
ATOM 690 C C . ASN A 1 101 ? 13.509 6.819 -14.491 1.00 97.06 101 ASN A C 1
ATOM 692 O O . ASN A 1 10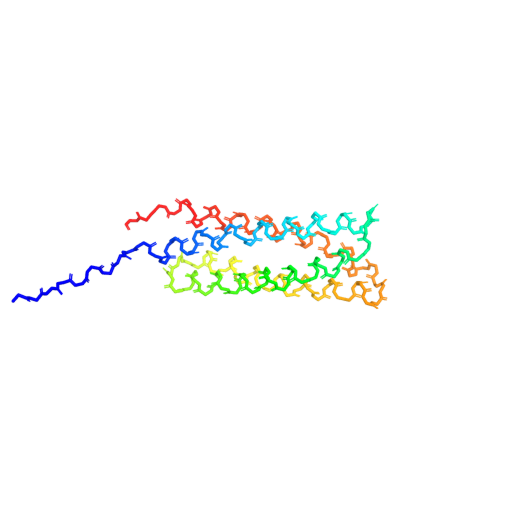1 ? 12.797 6.340 -13.606 1.00 97.06 101 ASN A O 1
ATOM 696 N N . ALA A 1 102 ? 14.838 6.702 -14.486 1.00 94.88 102 ALA A N 1
ATOM 697 C CA . ALA A 1 102 ? 15.584 5.927 -13.501 1.00 94.88 102 ALA A CA 1
ATOM 698 C C . ALA A 1 102 ? 15.405 6.426 -12.057 1.00 94.88 102 ALA A C 1
ATOM 700 O O . ALA A 1 102 ? 15.400 5.611 -11.138 1.00 94.88 102 ALA A O 1
ATOM 701 N N . VAL A 1 103 ? 15.219 7.735 -11.846 1.00 97.00 103 VAL A N 1
ATOM 702 C CA . VAL A 1 103 ? 14.984 8.307 -10.509 1.00 97.00 103 VAL A CA 1
ATOM 703 C C . VAL A 1 103 ? 13.606 7.901 -9.988 1.00 97.00 103 VAL A C 1
ATOM 705 O O . VAL A 1 103 ? 13.473 7.500 -8.837 1.00 97.00 103 VAL A O 1
ATOM 708 N N . ALA A 1 104 ? 12.573 7.944 -10.832 1.00 96.31 104 ALA A N 1
ATOM 709 C CA . ALA A 1 104 ? 11.241 7.494 -10.433 1.00 96.31 104 ALA A CA 1
ATOM 710 C C . ALA A 1 104 ? 11.235 5.994 -10.087 1.00 96.31 104 ALA A C 1
ATOM 712 O O . ALA A 1 104 ? 10.703 5.602 -9.047 1.00 96.31 104 ALA A O 1
ATOM 713 N N . SER A 1 105 ? 11.895 5.170 -10.908 1.00 93.75 105 SER A N 1
ATOM 714 C CA . SER A 1 105 ? 12.049 3.732 -10.657 1.00 93.75 105 SER A CA 1
ATOM 715 C C . SER A 1 105 ? 12.845 3.439 -9.382 1.00 93.75 105 SER A C 1
ATOM 717 O O . SER A 1 105 ? 12.473 2.548 -8.619 1.00 93.75 105 SER A O 1
ATOM 719 N N . SER A 1 106 ? 13.914 4.195 -9.111 1.00 94.94 106 SER A N 1
ATOM 720 C CA . SER A 1 106 ? 14.736 3.989 -7.916 1.00 94.94 106 SER A CA 1
ATOM 721 C C . SER A 1 106 ? 14.036 4.425 -6.633 1.00 94.94 106 SER A C 1
ATOM 723 O O . SER A 1 106 ? 14.262 3.798 -5.606 1.00 94.94 106 SER A O 1
ATOM 725 N N . LEU A 1 107 ? 13.162 5.438 -6.682 1.00 98.12 107 LEU A N 1
ATOM 726 C CA . LEU A 1 107 ? 12.343 5.872 -5.542 1.00 98.12 107 LEU A CA 1
ATOM 727 C C . LEU A 1 107 ? 11.144 4.951 -5.280 1.00 98.12 107 LEU A C 1
ATOM 729 O O . LEU A 1 107 ? 10.694 4.846 -4.138 1.00 98.12 107 LEU A O 1
ATOM 733 N N . HIS A 1 108 ? 10.650 4.254 -6.306 1.00 97.69 108 HIS A N 1
ATOM 734 C CA . HIS A 1 108 ? 9.540 3.311 -6.176 1.00 97.69 108 HIS A CA 1
ATOM 735 C C . HIS A 1 108 ? 9.872 2.161 -5.207 1.00 97.69 108 HIS A C 1
ATOM 737 O O . HIS A 1 108 ? 9.062 1.785 -4.365 1.00 97.69 108 HIS A O 1
ATOM 743 N N . VAL A 1 109 ? 11.086 1.609 -5.257 1.00 96.25 109 VAL A N 1
ATOM 744 C CA . VAL A 1 109 ? 11.481 0.496 -4.374 1.00 96.25 109 VAL A CA 1
ATOM 745 C C . VAL A 1 109 ? 11.499 0.878 -2.880 1.00 96.25 109 VAL A C 1
ATOM 747 O O . VAL A 1 109 ? 10.783 0.231 -2.110 1.00 96.25 109 VAL A O 1
ATOM 750 N N . PRO A 1 110 ? 12.251 1.903 -2.424 1.00 98.19 110 PRO A N 1
ATOM 751 C CA . PRO A 1 110 ? 12.300 2.268 -1.013 1.00 98.19 110 PRO A CA 1
ATOM 752 C C . PRO A 1 110 ? 10.937 2.727 -0.491 1.00 98.19 110 PRO A C 1
ATOM 754 O O . PRO A 1 110 ? 10.575 2.342 0.619 1.00 98.19 110 PRO A O 1
ATOM 757 N N . LEU A 1 111 ? 10.138 3.452 -1.288 1.00 98.50 111 LEU A N 1
ATOM 758 C CA . LEU A 1 111 ? 8.771 3.799 -0.893 1.00 98.50 111 LEU A CA 1
ATOM 759 C C . LEU A 1 111 ? 7.922 2.539 -0.673 1.00 98.50 111 LEU A C 1
ATOM 761 O O . LEU A 1 111 ? 7.227 2.441 0.336 1.00 98.50 111 LEU A O 1
ATOM 765 N N . GLY A 1 112 ? 8.029 1.540 -1.552 1.00 98.38 112 GLY A N 1
ATOM 766 C CA . GLY A 1 112 ? 7.346 0.253 -1.395 1.00 98.38 112 GLY A CA 1
ATOM 767 C C . GLY A 1 112 ? 7.709 -0.463 -0.095 1.00 98.38 112 GLY A C 1
ATOM 768 O O . GLY A 1 112 ? 6.823 -0.924 0.623 1.00 98.38 112 GLY A O 1
ATOM 769 N N . VAL A 1 113 ? 8.998 -0.490 0.256 1.00 98.62 113 VAL A N 1
ATOM 770 C CA . VAL A 1 113 ? 9.485 -1.071 1.520 1.00 98.62 113 VAL A CA 1
ATOM 771 C C . VAL A 1 113 ? 8.957 -0.294 2.730 1.00 98.62 113 VAL A C 1
ATOM 773 O O . VAL A 1 113 ? 8.490 -0.899 3.697 1.00 98.62 113 VAL A O 1
ATOM 776 N N . THR A 1 114 ? 8.965 1.041 2.681 1.00 98.69 114 THR A N 1
ATOM 777 C CA . THR A 1 114 ? 8.394 1.878 3.747 1.00 98.69 114 THR A CA 1
ATOM 778 C C . THR A 1 114 ? 6.901 1.604 3.933 1.00 98.69 114 THR A C 1
ATOM 780 O O . THR A 1 114 ? 6.448 1.416 5.062 1.00 98.69 114 THR A O 1
ATOM 783 N N . LEU A 1 115 ? 6.132 1.527 2.845 1.00 98.75 115 LEU A N 1
ATOM 784 C CA . LEU A 1 115 ? 4.692 1.257 2.898 1.00 98.75 115 LEU A CA 1
ATOM 785 C C . LEU A 1 115 ? 4.383 -0.162 3.383 1.00 98.75 115 LEU A C 1
ATOM 787 O O . LEU A 1 115 ? 3.411 -0.353 4.116 1.00 98.75 115 LEU A O 1
ATOM 791 N N . LEU A 1 116 ? 5.224 -1.147 3.057 1.00 98.81 116 LEU A N 1
ATOM 792 C CA . LEU A 1 116 ? 5.133 -2.484 3.644 1.00 98.81 116 LEU A CA 1
ATOM 793 C C . LEU A 1 116 ? 5.298 -2.422 5.171 1.00 98.81 116 LEU A C 1
ATOM 795 O O . LEU A 1 116 ? 4.450 -2.928 5.901 1.00 98.81 116 LEU A O 1
ATOM 799 N N . GLY A 1 117 ? 6.337 -1.744 5.665 1.00 98.56 117 GLY A N 1
ATOM 800 C CA . GLY A 1 117 ? 6.562 -1.588 7.105 1.00 98.56 117 GLY A CA 1
ATOM 801 C C . GLY A 1 117 ? 5.401 -0.885 7.818 1.00 98.56 117 GLY A C 1
ATOM 802 O O . GLY A 1 117 ? 4.911 -1.369 8.839 1.00 98.56 117 GLY A O 1
ATOM 803 N N . LEU A 1 118 ? 4.908 0.221 7.254 1.00 98.62 118 LEU A N 1
ATOM 804 C CA . LEU A 1 118 ? 3.781 0.974 7.813 1.00 98.62 118 LEU A CA 1
ATOM 805 C C . LEU A 1 118 ? 2.471 0.176 7.800 1.00 98.62 118 LEU A C 1
ATOM 807 O O . LEU A 1 118 ? 1.700 0.249 8.758 1.00 98.62 118 LEU A O 1
ATOM 811 N N . SER A 1 119 ? 2.212 -0.598 6.745 1.00 98.50 119 SER A N 1
ATOM 812 C CA . SER A 1 119 ? 0.994 -1.408 6.641 1.00 98.50 119 SER A CA 1
ATOM 813 C C . SER A 1 119 ? 1.007 -2.593 7.604 1.00 98.50 119 SER A C 1
ATOM 815 O O . SER A 1 119 ? -0.008 -2.840 8.255 1.00 98.50 119 SER A O 1
ATOM 817 N N . VAL A 1 120 ? 2.158 -3.245 7.809 1.00 98.50 120 VAL A N 1
ATOM 818 C CA . VAL A 1 120 ? 2.330 -4.248 8.874 1.00 98.50 120 VAL A CA 1
ATOM 819 C C . VAL A 1 120 ? 2.143 -3.616 10.254 1.00 98.50 120 VAL A C 1
ATOM 821 O O . VAL A 1 120 ? 1.401 -4.154 11.075 1.00 98.50 120 VAL A O 1
ATOM 824 N N . ALA A 1 121 ? 2.752 -2.454 10.513 1.00 97.88 121 ALA A N 1
ATOM 825 C CA . ALA A 1 121 ? 2.597 -1.752 11.787 1.00 97.88 121 ALA A CA 1
ATOM 826 C C . ALA A 1 121 ? 1.125 -1.410 12.076 1.00 97.88 121 ALA A C 1
ATOM 828 O O . ALA A 1 121 ? 0.646 -1.624 13.191 1.00 97.88 121 ALA A O 1
ATOM 829 N N . LEU A 1 122 ? 0.383 -0.942 11.069 1.00 97.31 122 LEU A N 1
ATOM 830 C CA . LEU A 1 122 ? -1.048 -0.678 11.189 1.00 97.31 122 LEU A CA 1
ATOM 831 C C . LEU A 1 122 ? -1.855 -1.966 11.420 1.00 97.31 122 LEU A C 1
ATOM 833 O O . LEU A 1 122 ? -2.733 -1.978 12.282 1.00 97.31 122 LEU A O 1
ATOM 837 N N . ALA A 1 123 ? -1.555 -3.052 10.704 1.00 96.75 123 ALA A N 1
ATOM 838 C CA . ALA A 1 123 ? -2.222 -4.342 10.885 1.00 96.75 123 ALA A CA 1
ATOM 839 C C . ALA A 1 123 ? -2.048 -4.884 12.308 1.00 96.75 123 ALA A C 1
ATOM 841 O O . ALA A 1 123 ? -3.022 -5.286 12.949 1.00 96.75 123 ALA A O 1
ATOM 842 N N . VAL A 1 124 ? -0.823 -4.816 12.829 1.00 96.31 124 VAL A N 1
ATOM 843 C CA . VAL A 1 124 ? -0.491 -5.196 14.204 1.00 96.31 124 VAL A CA 1
ATOM 844 C C . VAL A 1 124 ? -1.189 -4.279 15.206 1.00 96.31 124 VAL A C 1
ATOM 846 O O . VAL A 1 124 ? -1.817 -4.773 16.137 1.00 96.31 124 VAL A O 1
ATOM 849 N N . LEU A 1 125 ? -1.157 -2.959 15.007 1.00 94.62 125 LEU A N 1
ATOM 850 C CA . LEU A 1 125 ? -1.818 -1.997 15.895 1.00 94.62 125 LEU A CA 1
ATOM 851 C C . LEU A 1 125 ? -3.329 -2.249 15.996 1.00 94.62 125 LEU A C 1
ATOM 853 O O . LEU A 1 125 ? -3.896 -2.180 17.087 1.00 94.62 125 LEU A O 1
ATOM 857 N N . LEU A 1 126 ? -3.977 -2.554 14.870 1.00 92.25 126 LEU A N 1
ATOM 858 C CA . LEU A 1 126 ? -5.399 -2.889 14.820 1.00 92.25 126 LEU A CA 1
ATOM 859 C C . LEU A 1 126 ? -5.699 -4.276 15.413 1.00 92.25 126 LEU A C 1
ATOM 861 O O . LEU A 1 126 ? -6.774 -4.464 15.971 1.00 92.25 126 LEU A O 1
ATOM 865 N N . GLY A 1 127 ? -4.763 -5.228 15.335 1.00 87.25 127 GLY A N 1
ATOM 866 C CA . GLY A 1 127 ? -4.909 -6.571 15.908 1.00 87.25 127 GLY A CA 1
ATOM 867 C C . GLY A 1 127 ? -4.619 -6.664 17.413 1.00 87.25 127 GLY A C 1
ATOM 868 O O . GLY A 1 127 ? -5.254 -7.450 18.112 1.00 87.25 127 GLY A O 1
ATOM 869 N N . LEU A 1 128 ? -3.679 -5.862 17.926 1.00 79.38 128 LEU A N 1
ATOM 870 C CA . LEU A 1 128 ? -3.302 -5.827 19.346 1.00 79.38 128 LEU A CA 1
ATOM 871 C C . LEU A 1 128 ? -4.308 -5.076 20.213 1.00 79.38 128 LEU A C 1
ATOM 873 O O . LEU A 1 128 ? -4.393 -5.341 21.414 1.00 79.38 128 LEU A O 1
ATOM 877 N N . ARG A 1 129 ? -5.080 -4.153 19.629 1.00 72.50 129 ARG A N 1
ATOM 878 C CA . ARG A 1 129 ? -6.211 -3.512 20.304 1.00 72.50 129 ARG A CA 1
ATOM 879 C C . ARG A 1 129 ? -7.323 -4.548 20.497 1.00 72.50 129 ARG A C 1
ATOM 881 O O . ARG A 1 129 ? -8.292 -4.590 19.744 1.00 72.50 129 ARG A O 1
ATOM 888 N N . ARG A 1 130 ? -7.152 -5.408 21.510 1.00 55.97 130 ARG A N 1
ATOM 889 C CA . ARG A 1 130 ? -8.220 -6.254 22.047 1.00 55.97 130 ARG A CA 1
ATOM 890 C C . ARG A 1 130 ? -9.376 -5.346 22.443 1.00 55.97 130 ARG A C 1
ATOM 892 O O . ARG A 1 130 ? -9.177 -4.313 23.079 1.00 55.97 130 ARG A O 1
ATOM 899 N N . GLN A 1 131 ? -10.555 -5.732 21.994 1.00 51.50 131 GLN A N 1
ATOM 900 C CA . GLN A 1 131 ? -11.776 -4.966 22.166 1.00 51.50 131 GLN A CA 1
ATOM 901 C C . GLN A 1 131 ? -12.211 -5.039 23.633 1.00 51.50 131 GLN A C 1
ATOM 903 O O . GLN A 1 131 ? -12.211 -6.150 24.169 1.00 51.50 131 GLN A O 1
ATOM 908 N N . PRO A 1 132 ? -12.538 -3.916 24.294 1.00 46.66 132 PRO A N 1
ATOM 909 C CA . PRO A 1 132 ? -13.487 -3.964 25.397 1.00 46.66 132 PRO A CA 1
ATOM 910 C C . PRO A 1 132 ? -14.878 -4.355 24.881 1.00 46.66 132 PRO A C 1
ATOM 912 O O . PRO A 1 132 ? -15.213 -3.971 23.733 1.00 46.66 132 PRO A O 1
#

Organism: NCBI:txid1670830

Sequence (132 aa):
MTATATSTPGGLDTALRVASWLVPLGILLQAALAGQALFVDGGLFGLHGGVGHGVLGLAVVQAGLVLVRRAGALPLGLAVVLVIGLVGQTGLGYVGHRTGNAVASSLHVPLGVTLLGLSVALAVLLGLRRQP

Foldseek 3Di:
DDDDPPPPPCPLLVLLLVLLVLLLVLLVVLVVLVVCCVPPNVCSLVVSLVSLVVSLVSLVVNLVSCVVVVVDDVLNVLSVVLNVLSVLLSVLSCCCVVVVPPVSVVVNVVSSVVSSVSSVVSSVSSVVPDDD

Secondary structure (DSSP, 8-state):
--------TTHHHHHHHHHHHHHHHHHHHHHHHHHHHHHT-TTHHHHHHHHHHHHHHHHHHHHHHHHHHT--HHHHHHHHHHHHHHHHHHHHHHHHHHH--HHHHHHHHHHHHHHHHHHHHHHHHHHHS---